Protein AF-A0A6P2W289-F1 (afdb_monomer_lite)

Sequence (56 aa):
MWHLIGLADWRTMCVAGIWRTLQG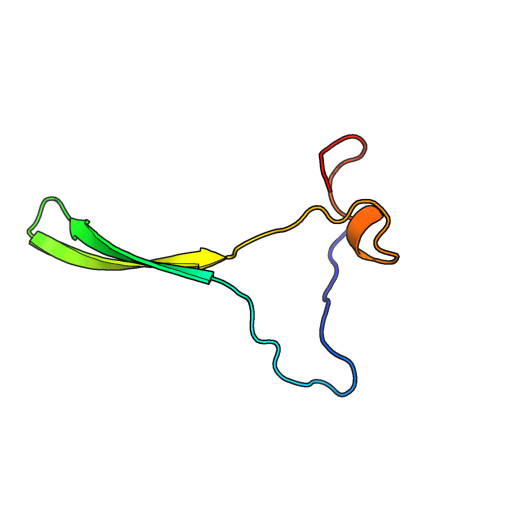ENGVEHHTMSMITVSGEGHPIFSQMHKPNDEK

Organism: Burkholderia lata (strain ATCC 17760 / DSM 23089 / LMG 22485 / NCIMB 9086 / R18194 / 383) (NCBI:txid482957)

Secondary structure (DSSP, 8-state):
-------GGGPPP---EEEEEEE-TTS-EEEEEEE-----TT-TTGGGSSSTTS--

InterPro domains:
  IPR036590 SOS response associated peptidase-like [G3DSA:3.90.1680.10] (1-56)
  IPR036590 SOS response associated peptidase-like [SSF143081] (2-55)

pLDDT: mean 94.02, std 4.02, range [74.94, 98.31]

Radius of gyration: 16.4 Å; chains: 1; bounding box: 36×24×40 Å

Foldseek 3Di:
DDDDDADPPRDDDDFAKDWDWDQDPVRDIDTDMDGDDDFCVPPPPPNPDDDPPDTD

Structure (mmCIF, N/CA/C/O backbone):
data_AF-A0A6P2W289-F1
#
_entry.id   AF-A0A6P2W289-F1
#
loop_
_atom_site.group_PDB
_atom_site.id
_atom_site.type_symbol
_atom_site.label_atom_id
_atom_site.label_alt_id
_atom_site.label_comp_id
_atom_site.label_asym_id
_atom_site.label_entity_id
_atom_site.label_seq_id
_atom_site.pdbx_PDB_ins_code
_atom_site.Cartn_x
_atom_site.Cartn_y
_atom_site.Cartn_z
_atom_site.occupancy
_atom_site.B_iso_or_equiv
_atom_site.auth_seq_id
_atom_site.auth_comp_id
_atom_site.auth_asym_id
_atom_site.auth_atom_id
_atom_site.pdbx_PDB_model_num
ATOM 1 N N . MET A 1 1 ? 3.306 -2.560 18.285 1.00 74.94 1 MET A N 1
ATOM 2 C CA . MET A 1 1 ? 2.113 -3.433 18.315 1.00 74.94 1 MET A CA 1
ATOM 3 C C . MET A 1 1 ? 1.737 -3.721 16.873 1.00 74.94 1 MET A C 1
ATOM 5 O O . MET A 1 1 ? 1.848 -2.808 16.066 1.00 74.94 1 MET A O 1
ATOM 9 N N . TRP A 1 2 ? 1.385 -4.960 16.536 1.00 85.31 2 TRP A N 1
ATOM 10 C CA . TRP A 1 2 ? 0.939 -5.320 15.187 1.00 85.31 2 TRP A CA 1
ATOM 11 C C . TRP A 1 2 ? -0.578 -5.483 15.186 1.00 85.31 2 TRP A C 1
ATOM 13 O O . TRP A 1 2 ? -1.122 -6.108 16.094 1.00 85.31 2 TRP A O 1
ATOM 23 N N . HIS A 1 3 ? -1.238 -4.927 14.172 1.00 89.50 3 HIS A N 1
ATOM 24 C CA . HIS A 1 3 ? -2.682 -5.026 13.979 1.00 89.50 3 HIS A CA 1
ATOM 25 C C . HIS A 1 3 ? -2.974 -5.609 12.601 1.00 89.50 3 HIS A C 1
ATOM 27 O O . HIS A 1 3 ? -2.310 -5.262 11.626 1.00 89.50 3 HIS A O 1
ATOM 33 N N . LEU A 1 4 ? -3.995 -6.460 12.528 1.00 91.25 4 LEU A N 1
ATOM 34 C CA . LEU A 1 4 ? -4.596 -6.897 11.275 1.00 91.25 4 LEU A CA 1
ATOM 35 C C . LEU A 1 4 ? -5.965 -6.230 11.162 1.00 91.25 4 LEU A C 1
ATOM 37 O O . LEU A 1 4 ? -6.787 -6.348 12.070 1.00 91.25 4 LEU A O 1
ATOM 41 N N . ILE A 1 5 ? -6.187 -5.505 10.068 1.00 93.06 5 ILE A N 1
ATOM 42 C CA . ILE A 1 5 ? -7.428 -4.774 9.800 1.00 93.06 5 ILE A CA 1
ATOM 43 C C . ILE A 1 5 ? -8.022 -5.342 8.515 1.00 93.06 5 ILE A C 1
ATOM 45 O O . ILE A 1 5 ? -7.333 -5.447 7.503 1.00 93.06 5 ILE A O 1
ATOM 49 N N . GLY A 1 6 ? -9.297 -5.713 8.566 1.00 94.00 6 GLY A N 1
ATOM 50 C CA . GLY A 1 6 ? -10.047 -6.237 7.430 1.00 94.00 6 GLY A CA 1
ATOM 51 C C . GLY A 1 6 ? -11.481 -5.725 7.441 1.00 94.00 6 GLY A C 1
ATOM 52 O O . GLY A 1 6 ? -11.935 -5.133 8.422 1.00 94.00 6 GLY A O 1
ATOM 53 N N . LEU A 1 7 ? -12.197 -5.946 6.340 1.00 94.69 7 LEU A N 1
ATOM 54 C CA . LEU A 1 7 ? -13.623 -5.647 6.288 1.00 94.69 7 LEU A CA 1
ATOM 55 C C . LEU A 1 7 ? -14.404 -6.634 7.159 1.00 94.69 7 LEU A C 1
ATOM 57 O O . LEU A 1 7 ? -14.035 -7.804 7.279 1.00 94.69 7 LEU A O 1
ATOM 61 N N . ALA A 1 8 ? -15.521 -6.161 7.714 1.00 95.25 8 ALA A N 1
ATOM 62 C CA . ALA A 1 8 ? -16.503 -7.038 8.335 1.00 95.25 8 ALA A CA 1
ATOM 63 C C . ALA A 1 8 ? -16.901 -8.166 7.367 1.00 95.25 8 ALA A C 1
ATOM 65 O O . ALA A 1 8 ? -16.926 -7.976 6.142 1.00 95.25 8 ALA A O 1
ATOM 66 N N . ASP A 1 9 ? -17.179 -9.335 7.942 1.00 96.00 9 ASP A N 1
ATOM 67 C CA . ASP A 1 9 ? -17.539 -10.558 7.220 1.00 96.00 9 ASP A CA 1
ATOM 68 C C . ASP A 1 9 ? -16.456 -11.062 6.249 1.00 96.00 9 ASP A C 1
ATOM 70 O O . ASP A 1 9 ? -16.761 -11.747 5.277 1.00 96.00 9 ASP A O 1
ATOM 74 N N . TRP A 1 10 ? -15.183 -10.726 6.501 1.00 92.12 10 TRP A N 1
ATOM 75 C CA . TRP A 1 10 ? -14.021 -11.205 5.731 1.00 92.12 10 TRP A CA 1
ATOM 76 C C . TRP A 1 10 ? -14.070 -10.880 4.233 1.00 92.12 10 TRP A C 1
ATOM 78 O O . TRP A 1 10 ? -13.474 -11.573 3.406 1.00 92.12 10 TRP A O 1
ATOM 88 N N . ARG A 1 11 ? -14.777 -9.811 3.862 1.00 96.31 11 ARG A N 1
ATOM 89 C CA . ARG A 1 11 ? -14.884 -9.392 2.463 1.00 96.31 11 ARG A CA 1
ATOM 90 C C . ARG A 1 11 ? -13.556 -8.860 1.929 1.00 96.31 11 ARG A C 1
ATOM 92 O O . ARG A 1 11 ? -12.774 -8.241 2.652 1.00 96.31 11 ARG A O 1
ATOM 99 N N . THR A 1 12 ? -13.341 -9.036 0.628 1.00 95.94 12 THR A N 1
ATOM 100 C CA . THR A 1 12 ? -12.216 -8.425 -0.085 1.00 95.94 12 THR A CA 1
ATOM 101 C C . THR A 1 12 ? -12.369 -6.904 -0.123 1.00 95.94 12 THR A C 1
ATOM 103 O O . THR A 1 12 ? -13.444 -6.388 -0.427 1.00 95.94 12 THR A O 1
ATOM 106 N N . MET A 1 13 ? -11.285 -6.186 0.165 1.00 95.25 13 MET A N 1
ATOM 107 C CA . MET A 1 13 ? -11.213 -4.730 0.058 1.00 95.25 13 MET A CA 1
ATOM 108 C C . MET A 1 13 ? -10.582 -4.323 -1.275 1.00 95.25 13 MET A C 1
ATOM 110 O O . MET A 1 13 ? -9.537 -4.850 -1.650 1.00 95.25 13 MET A O 1
ATOM 114 N N . CYS A 1 14 ? -11.172 -3.336 -1.949 1.00 95.50 14 CYS A N 1
ATOM 115 C CA . CYS A 1 14 ? -10.550 -2.663 -3.087 1.00 95.50 14 CYS A CA 1
ATOM 116 C C . CYS A 1 14 ? -9.853 -1.390 -2.597 1.00 95.50 14 CYS A C 1
ATOM 118 O O . CYS A 1 14 ? -10.516 -0.471 -2.118 1.00 95.50 14 CYS A O 1
ATOM 120 N N . VAL A 1 15 ? -8.527 -1.334 -2.715 1.00 96.44 15 VAL A N 1
ATOM 121 C CA . VAL A 1 15 ? -7.736 -0.150 -2.354 1.00 96.44 15 VAL A CA 1
ATOM 122 C C . VAL A 1 15 ? -7.543 0.712 -3.596 1.00 96.44 15 VAL A C 1
ATOM 124 O O . VAL A 1 15 ? -7.104 0.216 -4.633 1.00 96.44 15 VAL A O 1
ATOM 127 N N . ALA A 1 16 ? -7.871 2.002 -3.499 1.00 98.31 16 ALA A N 1
ATOM 128 C CA . ALA A 1 16 ? -7.610 2.947 -4.577 1.00 98.31 16 ALA A CA 1
ATOM 129 C C . ALA A 1 16 ? -6.098 3.060 -4.818 1.00 98.31 16 ALA A C 1
ATOM 131 O O . ALA A 1 16 ? -5.313 3.180 -3.875 1.00 98.31 16 ALA A O 1
ATOM 132 N N . GLY A 1 17 ? -5.688 3.024 -6.082 1.00 97.75 17 GLY A N 1
ATOM 133 C CA . GLY A 1 17 ? -4.280 3.032 -6.449 1.00 97.75 17 GLY A CA 1
ATOM 134 C C . GLY A 1 17 ? -4.015 3.762 -7.754 1.00 97.75 17 GLY A C 1
ATOM 135 O O . GLY A 1 17 ? -4.907 3.958 -8.578 1.00 97.75 17 GLY A O 1
ATOM 136 N N . ILE A 1 18 ? -2.755 4.138 -7.926 1.00 98.25 18 ILE A N 1
ATOM 137 C CA . ILE A 1 18 ? -2.182 4.608 -9.186 1.00 98.25 18 ILE A CA 1
ATOM 138 C C . ILE A 1 18 ? -1.198 3.558 -9.690 1.00 98.25 18 ILE A C 1
ATOM 140 O O . ILE A 1 18 ? -0.567 2.858 -8.895 1.00 98.25 18 ILE A O 1
ATOM 144 N N . TRP A 1 19 ? -1.043 3.450 -11.004 1.00 98.12 19 TRP A N 1
ATOM 145 C CA . TRP A 1 19 ? -0.115 2.502 -11.609 1.00 98.12 19 TRP A CA 1
ATOM 146 C C . TRP A 1 19 ? 0.628 3.135 -12.780 1.00 98.12 19 TRP A C 1
ATOM 148 O O . TRP A 1 19 ? 0.129 4.061 -13.422 1.00 98.12 19 TRP A O 1
ATOM 158 N N . ARG A 1 20 ? 1.840 2.637 -13.039 1.00 97.75 20 ARG A N 1
ATOM 159 C CA . ARG A 1 20 ? 2.608 2.959 -14.245 1.00 97.75 20 ARG A CA 1
ATOM 160 C C . ARG A 1 20 ? 3.601 1.854 -14.588 1.00 97.75 20 ARG A C 1
ATOM 162 O O . ARG A 1 20 ? 4.141 1.197 -13.694 1.00 97.75 20 ARG A O 1
ATOM 169 N N . THR A 1 21 ? 3.893 1.711 -15.876 1.00 97.88 21 THR A N 1
ATOM 170 C CA . THR A 1 21 ? 5.039 0.927 -16.348 1.00 97.88 21 THR A CA 1
ATOM 171 C C . THR A 1 21 ? 6.291 1.801 -16.335 1.00 97.88 21 THR A C 1
ATOM 173 O O . THR A 1 21 ? 6.269 2.939 -16.804 1.00 97.88 21 THR A O 1
ATOM 176 N N . LEU A 1 22 ? 7.374 1.274 -15.775 1.00 96.50 22 LEU A N 1
ATOM 177 C CA . LEU A 1 22 ? 8.698 1.881 -15.756 1.00 96.50 22 LEU A CA 1
ATOM 178 C C . LEU A 1 22 ? 9.627 1.127 -16.691 1.00 96.50 22 LEU A C 1
ATOM 180 O O . LEU A 1 22 ? 9.614 -0.098 -16.691 1.00 96.50 22 LEU A O 1
ATOM 184 N N . GLN A 1 23 ? 10.462 1.853 -17.428 1.00 96.38 23 GLN A N 1
ATOM 185 C CA . GLN A 1 23 ? 11.552 1.245 -18.182 1.00 96.38 23 GLN A CA 1
ATOM 186 C C . GLN A 1 23 ? 12.795 1.170 -17.297 1.00 96.38 23 GLN A C 1
ATOM 188 O O . GLN A 1 23 ? 13.258 2.193 -16.787 1.00 96.38 23 GLN A O 1
ATOM 193 N N . GLY A 1 24 ? 13.302 -0.042 -17.084 1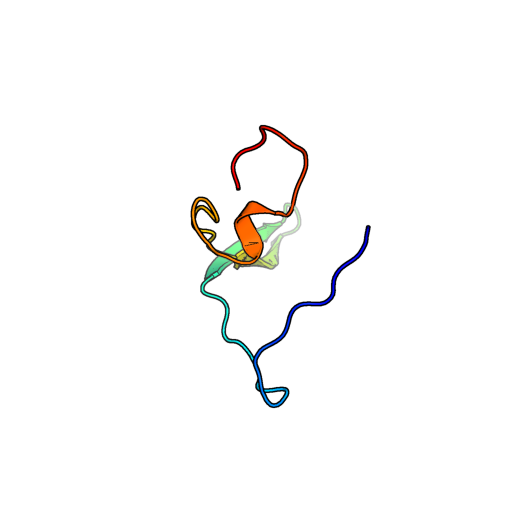.00 92.25 24 GLY A N 1
ATOM 194 C CA . GLY A 1 24 ? 14.581 -0.288 -16.430 1.00 92.25 24 GLY A CA 1
ATOM 195 C C . GLY A 1 24 ? 15.754 0.069 -17.344 1.00 92.25 24 GLY A C 1
ATOM 196 O O . GLY A 1 24 ? 15.617 0.125 -18.565 1.00 92.25 24 GLY A O 1
ATOM 197 N N . GLU A 1 25 ? 16.935 0.278 -16.765 1.00 90.88 25 GLU A N 1
ATOM 198 C CA . GLU A 1 25 ? 18.154 0.657 -17.506 1.00 90.88 25 GLU A CA 1
ATOM 199 C C . GLU A 1 25 ? 18.585 -0.386 -18.555 1.00 90.88 25 GLU A C 1
ATOM 201 O O . GLU A 1 25 ? 19.276 -0.069 -19.519 1.00 90.88 25 GLU A O 1
ATOM 206 N N . ASN A 1 26 ? 18.144 -1.632 -18.391 1.00 92.38 26 ASN A N 1
ATOM 207 C CA . ASN A 1 26 ? 18.363 -2.752 -19.304 1.00 92.38 26 ASN A CA 1
ATOM 208 C C . ASN A 1 26 ? 17.219 -2.953 -20.322 1.00 92.38 26 ASN A C 1
ATOM 210 O O . ASN A 1 26 ? 17.205 -3.966 -21.020 1.00 92.38 26 ASN A O 1
ATOM 214 N N . GLY A 1 27 ? 16.250 -2.033 -20.384 1.00 91.75 27 GLY A N 1
ATOM 215 C CA . GLY A 1 27 ? 15.060 -2.144 -21.233 1.00 91.75 27 GLY A CA 1
ATOM 216 C C . GLY A 1 27 ? 13.988 -3.105 -20.710 1.00 91.75 27 GLY A C 1
ATOM 217 O O . GLY A 1 27 ? 13.052 -3.414 -21.443 1.00 91.75 27 GLY A O 1
ATOM 218 N N . VAL A 1 28 ? 14.109 -3.602 -19.472 1.00 96.00 28 VAL A N 1
ATOM 219 C CA . VAL A 1 28 ? 13.062 -4.417 -18.839 1.00 96.00 28 VAL A CA 1
ATOM 220 C C . VAL A 1 28 ? 11.935 -3.519 -18.345 1.00 96.00 28 VAL A C 1
ATOM 222 O O . VAL A 1 28 ? 12.165 -2.545 -17.628 1.00 96.00 28 VAL A O 1
ATOM 225 N N . GLU A 1 29 ? 10.703 -3.888 -18.679 1.00 97.31 29 GLU A N 1
ATOM 226 C CA . GLU A 1 29 ? 9.518 -3.218 -18.160 1.00 97.31 29 GLU A CA 1
ATOM 227 C C . GLU A 1 29 ? 9.200 -3.662 -16.729 1.00 97.31 29 GLU A C 1
ATOM 229 O O . GLU A 1 29 ? 9.120 -4.852 -16.417 1.00 97.31 29 GLU A O 1
ATOM 234 N N . HIS A 1 30 ? 8.954 -2.688 -15.857 1.00 96.44 30 HIS A N 1
ATOM 235 C CA . HIS A 1 30 ? 8.472 -2.903 -14.500 1.00 96.44 30 HIS A CA 1
ATOM 236 C C . HIS A 1 30 ? 7.075 -2.307 -14.345 1.00 96.44 30 HIS A C 1
ATOM 238 O O . HIS A 1 30 ? 6.898 -1.088 -14.357 1.00 96.44 30 HIS A O 1
ATOM 244 N N . HIS A 1 31 ? 6.070 -3.156 -14.146 1.00 96.81 31 HIS A N 1
ATOM 245 C CA . HIS A 1 31 ? 4.733 -2.701 -13.776 1.00 96.81 31 HIS A CA 1
ATOM 246 C C . HIS A 1 31 ? 4.708 -2.377 -12.284 1.00 96.81 31 HIS A C 1
ATOM 248 O O . HIS A 1 31 ? 4.892 -3.251 -11.438 1.00 96.81 31 HIS A O 1
ATOM 254 N N . THR A 1 32 ? 4.510 -1.103 -11.963 1.00 97.44 32 THR A N 1
ATOM 255 C CA . THR A 1 32 ? 4.544 -0.598 -10.589 1.00 97.44 32 THR A CA 1
ATOM 256 C C . THR A 1 32 ? 3.208 0.014 -10.209 1.00 97.44 32 THR A C 1
ATOM 258 O O . THR A 1 32 ? 2.502 0.572 -11.053 1.00 97.44 32 THR A O 1
ATOM 261 N N . MET A 1 33 ? 2.867 -0.073 -8.926 1.00 98.12 33 MET A N 1
ATOM 262 C CA . MET A 1 33 ? 1.685 0.569 -8.366 1.00 98.12 33 MET A CA 1
ATOM 263 C C . MET A 1 33 ? 1.988 1.196 -7.009 1.00 98.12 33 MET A C 1
ATOM 265 O O . MET A 1 33 ? 2.911 0.774 -6.313 1.00 98.12 33 MET A O 1
ATOM 269 N N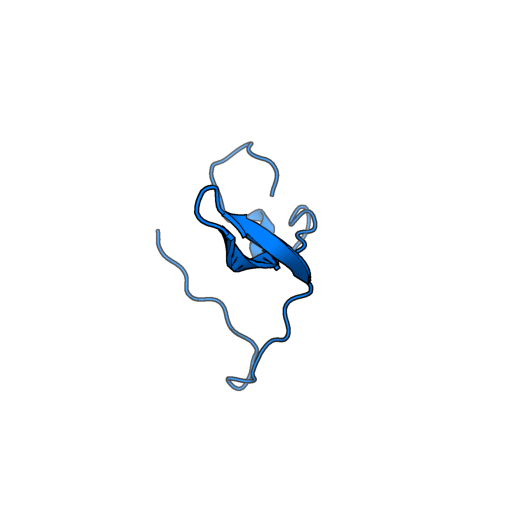 . SER A 1 34 ? 1.175 2.177 -6.633 1.00 98.00 34 SER A N 1
ATOM 270 C CA . SER A 1 34 ? 1.134 2.737 -5.285 1.00 98.00 34 SER A CA 1
ATOM 271 C C . SER A 1 34 ? -0.312 2.859 -4.829 1.00 98.00 34 SER A C 1
ATOM 273 O O . SER A 1 34 ? -1.207 3.117 -5.636 1.00 98.00 34 SER A O 1
ATOM 275 N N . MET A 1 35 ? -0.535 2.700 -3.527 1.00 98.19 35 MET A N 1
ATOM 276 C CA . MET A 1 35 ? -1.830 2.981 -2.913 1.00 98.19 35 MET A CA 1
ATOM 277 C C . MET A 1 35 ? -2.013 4.493 -2.780 1.00 98.19 35 MET A C 1
ATOM 279 O O . MET A 1 35 ? -1.050 5.215 -2.516 1.00 98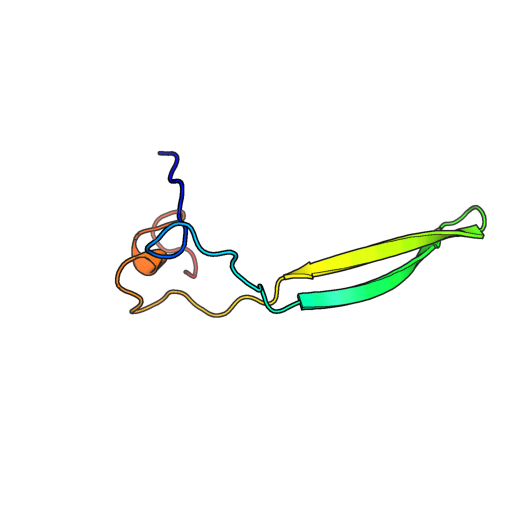.19 35 MET A O 1
ATOM 283 N N . ILE A 1 36 ? -3.245 4.959 -2.956 1.00 97.94 36 ILE A N 1
ATOM 284 C CA . ILE A 1 36 ? -3.642 6.319 -2.596 1.00 97.94 36 ILE A CA 1
ATOM 285 C C . ILE A 1 36 ? -4.051 6.300 -1.123 1.00 97.94 36 ILE A C 1
ATOM 287 O O . ILE A 1 36 ? -4.880 5.482 -0.720 1.00 97.94 36 ILE A O 1
ATOM 291 N N . THR A 1 37 ? -3.482 7.204 -0.330 1.00 96.19 37 THR A N 1
ATOM 292 C CA . THR A 1 37 ? -3.821 7.390 1.083 1.00 96.19 37 THR A CA 1
ATOM 293 C C . THR A 1 37 ? -4.602 8.684 1.282 1.00 96.19 37 THR A C 1
ATOM 295 O O . THR A 1 37 ? -4.493 9.631 0.505 1.00 96.19 37 THR A O 1
ATOM 298 N N . VAL A 1 38 ? -5.402 8.711 2.341 1.00 95.81 38 VAL A N 1
ATOM 299 C CA . VAL A 1 38 ? -6.031 9.918 2.884 1.00 95.81 38 VAL A CA 1
ATOM 300 C C . VAL A 1 38 ? -5.668 9.995 4.357 1.00 95.81 38 VAL A C 1
ATOM 302 O O . VAL A 1 38 ? -5.351 8.957 4.942 1.00 95.81 38 VAL A O 1
ATOM 305 N N . SER A 1 39 ? -5.733 11.186 4.951 1.00 95.62 39 SER A N 1
ATOM 306 C CA . SER A 1 39 ? -5.460 11.297 6.379 1.00 95.62 39 SER A CA 1
ATOM 307 C C . SER A 1 39 ? -6.463 10.478 7.204 1.00 95.62 39 SER A C 1
ATOM 309 O O . SER A 1 39 ? -7.670 10.498 6.953 1.00 95.62 39 SER A O 1
ATOM 311 N N . GLY A 1 40 ? -5.949 9.744 8.186 1.00 94.88 40 GLY A N 1
ATOM 312 C CA . GLY A 1 40 ? -6.690 9.017 9.207 1.00 94.88 40 GLY A CA 1
ATOM 313 C C . GLY A 1 40 ? -7.102 9.870 10.409 1.00 94.88 40 GLY A C 1
ATOM 314 O O . GLY A 1 40 ? -7.677 9.321 11.356 1.00 94.88 40 GLY A O 1
ATOM 315 N N . GLU A 1 41 ? -6.819 11.177 10.416 1.00 94.88 41 GLU A N 1
ATOM 316 C CA . GLU A 1 41 ? -7.247 12.081 11.486 1.00 94.88 41 GLU A CA 1
ATOM 317 C C . GLU A 1 41 ? -8.778 12.052 11.645 1.00 94.88 41 GLU A C 1
ATOM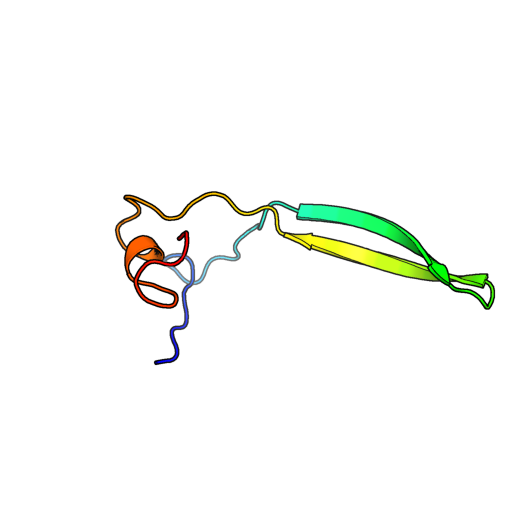 319 O O . GLU A 1 41 ? -9.538 12.040 10.678 1.00 94.88 41 GLU A O 1
ATOM 324 N N . GLY A 1 42 ? -9.252 11.945 12.889 1.00 94.62 42 GLY A N 1
ATOM 325 C CA . GLY A 1 42 ? -10.679 11.793 13.194 1.00 94.62 42 GLY A CA 1
ATOM 326 C C . GLY A 1 42 ? -11.285 10.420 12.858 1.00 94.62 42 GLY A C 1
ATOM 327 O O . GLY A 1 42 ? -12.401 10.138 13.295 1.00 94.62 42 GLY A O 1
ATOM 328 N N . HIS A 1 43 ? -10.576 9.523 12.156 1.00 95.62 43 HIS A N 1
ATOM 329 C CA . HIS A 1 43 ? -11.076 8.169 11.913 1.00 95.62 43 HIS A CA 1
ATOM 330 C C . HIS A 1 43 ? -10.999 7.329 13.201 1.00 95.62 43 HIS A C 1
ATOM 332 O O . HIS A 1 43 ? -9.909 7.219 13.775 1.00 95.62 43 HIS A O 1
ATOM 338 N N . PRO A 1 44 ? -12.084 6.652 13.635 1.00 94.88 44 PRO A N 1
ATOM 339 C CA . PRO A 1 44 ? -12.129 5.954 14.924 1.00 94.88 44 PRO A CA 1
ATOM 340 C C . PRO A 1 44 ? -11.031 4.906 15.132 1.00 94.88 44 PRO A C 1
ATOM 342 O O . PRO A 1 44 ? -10.626 4.662 16.262 1.00 94.88 44 PRO A O 1
ATOM 345 N N . ILE A 1 45 ? -10.543 4.293 14.049 1.00 93.50 45 ILE A N 1
ATOM 346 C CA . ILE A 1 45 ? -9.515 3.244 14.101 1.00 93.50 45 ILE A CA 1
ATOM 347 C C . ILE A 1 45 ? -8.135 3.772 13.691 1.00 93.50 45 ILE A C 1
ATOM 349 O O . ILE A 1 45 ? -7.143 3.465 14.343 1.00 93.50 45 ILE A O 1
ATOM 353 N N . PHE A 1 46 ? -8.048 4.558 12.612 1.00 94.25 46 PHE A N 1
ATOM 354 C CA . PHE A 1 46 ? -6.756 4.872 11.984 1.00 94.25 46 PHE A CA 1
ATOM 355 C C . PHE A 1 46 ? -6.022 6.015 12.692 1.00 94.25 46 PHE A C 1
ATOM 357 O O . PHE A 1 46 ? -4.796 5.996 12.736 1.00 94.25 46 PHE A O 1
ATOM 364 N N . SER A 1 47 ? -6.746 6.921 13.360 1.00 94.06 47 SER A N 1
ATOM 365 C CA . SER A 1 47 ? -6.147 7.982 14.186 1.00 94.06 47 SER A CA 1
ATOM 366 C C . SER A 1 47 ? -5.310 7.453 15.360 1.00 94.06 47 SER A C 1
ATOM 368 O O . SER A 1 47 ? -4.423 8.145 15.856 1.00 94.06 47 SER A O 1
ATOM 370 N N . GLN A 1 48 ? -5.563 6.212 15.784 1.00 91.50 48 GLN A N 1
ATOM 371 C CA . GLN A 1 48 ? -4.865 5.549 16.890 1.00 91.50 48 GLN A CA 1
ATOM 372 C C . GLN A 1 48 ? -3.611 4.779 16.436 1.00 91.50 48 GLN A C 1
ATOM 374 O O . GLN A 1 48 ? -2.893 4.223 17.266 1.00 91.50 48 GLN A O 1
ATOM 379 N N . MET A 1 49 ? -3.351 4.721 15.127 1.00 91.31 49 MET A N 1
ATOM 380 C CA . MET A 1 49 ? -2.231 3.985 14.532 1.00 91.31 49 MET A CA 1
ATOM 381 C C . MET A 1 49 ? -1.024 4.910 14.300 1.00 91.31 49 MET A C 1
ATOM 383 O O . MET A 1 49 ? -1.117 6.121 14.479 1.00 91.31 49 MET A O 1
ATOM 387 N N . HIS A 1 50 ? 0.113 4.351 13.867 1.00 89.19 50 HIS A N 1
ATOM 388 C CA . HIS A 1 50 ? 1.380 5.071 13.630 1.00 89.19 50 HIS A CA 1
ATOM 389 C C . HIS A 1 50 ? 1.984 5.740 14.879 1.00 89.19 50 HIS A C 1
ATOM 391 O O . HIS A 1 50 ? 1.419 5.710 15.973 1.00 89.19 50 HIS A O 1
ATOM 397 N N . LYS A 1 51 ? 3.190 6.309 14.742 1.00 90.25 51 LYS A N 1
ATOM 398 C CA . LYS A 1 51 ? 3.882 6.977 15.854 1.00 90.25 51 LYS A CA 1
ATOM 399 C C . LYS A 1 51 ? 3.070 8.182 16.346 1.00 90.25 51 LYS A C 1
ATOM 401 O O . LYS A 1 51 ? 2.428 8.845 15.530 1.00 90.25 51 LYS A O 1
ATOM 406 N N . PRO A 1 52 ? 3.073 8.488 17.654 1.00 88.12 52 PRO A N 1
ATOM 407 C CA . PRO A 1 52 ? 2.440 9.702 18.162 1.00 88.12 52 PRO A CA 1
ATOM 408 C C . PRO A 1 52 ? 2.967 10.952 17.445 1.00 88.12 52 PRO A C 1
ATOM 410 O O . PRO A 1 52 ? 4.163 11.037 17.187 1.00 88.12 52 PRO A O 1
ATOM 413 N N . ASN A 1 53 ? 2.078 11.909 17.172 1.00 88.19 53 ASN A N 1
ATOM 414 C CA . ASN A 1 53 ? 2.355 13.196 16.512 1.00 88.19 53 ASN A CA 1
ATOM 415 C C . ASN A 1 53 ? 2.755 13.147 15.025 1.00 88.19 53 ASN A C 1
ATOM 417 O O . ASN A 1 53 ? 2.876 14.211 14.424 1.00 88.19 53 ASN A O 1
ATOM 421 N N . ASP A 1 54 ? 2.917 11.966 14.424 1.00 92.31 54 ASP A N 1
ATOM 422 C CA . ASP A 1 54 ? 2.990 11.848 12.964 1.00 92.31 54 ASP A CA 1
ATOM 423 C C . ASP A 1 54 ? 1.591 12.035 12.359 1.00 92.31 54 ASP A C 1
ATOM 425 O O . ASP A 1 54 ? 0.587 11.661 12.986 1.00 92.31 54 ASP A O 1
ATOM 429 N N . GLU A 1 55 ? 1.541 12.570 11.132 1.00 91.75 55 GLU A N 1
ATOM 430 C CA . GLU A 1 55 ? 0.327 12.573 10.311 1.00 91.75 55 GLU A CA 1
ATOM 431 C C . GLU A 1 55 ? -0.265 11.159 10.283 1.00 91.75 55 GLU A C 1
ATOM 433 O O . GLU A 1 55 ? 0.450 10.158 10.140 1.00 91.75 55 GLU A O 1
ATOM 438 N N . LYS A 1 56 ? -1.576 11.093 10.500 1.00 88.38 56 LYS A N 1
ATOM 439 C CA . LYS A 1 56 ? -2.344 9.853 10.461 1.00 88.38 56 LYS A CA 1
ATOM 440 C C . LYS A 1 56 ? -2.926 9.670 9.089 1.00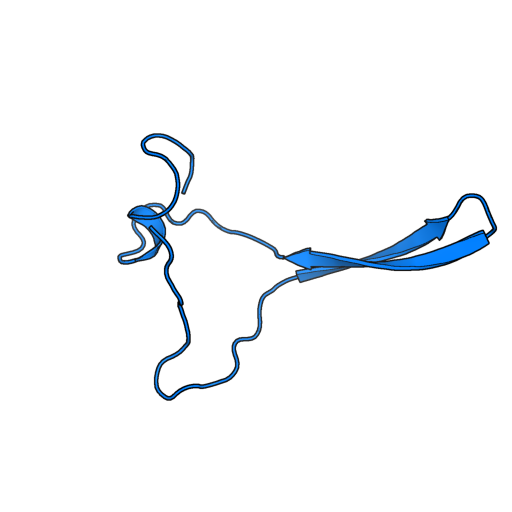 88.38 56 LYS A C 1
ATOM 442 O O . LYS A 1 56 ? -3.424 10.688 8.562 1.00 88.38 56 LYS A O 1
#